Protein AF-A0A965SL54-F1 (afdb_monomer_lite)

Foldseek 3Di:
DQVVVVDPVSVVVCVVVVVVLVVCCVPFQQDPCNVVVLVVLVVQLVVCVVVVNPVSNVVSVVVNVVVSVVSSVVRVD

Sequence (77 aa):
MAEAAGNKILADTQRPLHERSGIIWHLKIMPENGLEITQREHEAIFKAVIKRDAIGAKRAMETHLLSLHKRIIQATK

Structure (mmCIF, N/CA/C/O backbone):
data_AF-A0A965SL54-F1
#
_entry.id   AF-A0A965SL54-F1
#
loop_
_atom_site.group_PDB
_atom_site.id
_atom_site.type_symbol
_atom_site.label_atom_id
_atom_site.label_alt_id
_atom_site.label_comp_id
_atom_site.label_asym_id
_atom_site.label_entity_id
_atom_site.label_seq_id
_atom_site.pdbx_PDB_ins_code
_atom_site.Cartn_x
_atom_site.Cartn_y
_atom_site.Cartn_z
_atom_site.occupancy
_atom_site.B_iso_or_equiv
_atom_site.auth_seq_id
_atom_site.auth_comp_id
_atom_site.auth_asym_id
_atom_site.auth_atom_id
_atom_site.pdbx_PDB_model_num
ATOM 1 N N . MET A 1 1 ? -9.713 -0.494 -1.564 1.00 75.88 1 MET A N 1
ATOM 2 C CA . MET A 1 1 ? -9.656 -0.013 -0.159 1.00 75.88 1 MET A CA 1
ATOM 3 C C . MET A 1 1 ? -10.309 1.354 0.020 1.00 75.88 1 MET A C 1
ATOM 5 O O . MET A 1 1 ? -11.051 1.500 0.977 1.00 75.88 1 MET A O 1
ATOM 9 N N . ALA A 1 2 ? -10.087 2.332 -0.868 1.00 85.94 2 ALA A N 1
ATOM 10 C CA . ALA A 1 2 ? -10.671 3.669 -0.705 1.00 85.94 2 ALA A CA 1
ATOM 11 C C . ALA A 1 2 ? -12.216 3.675 -0.696 1.00 85.94 2 ALA A C 1
ATOM 13 O O . ALA A 1 2 ? -12.814 4.355 0.128 1.00 85.94 2 ALA A O 1
ATOM 14 N N . GLU A 1 3 ? -12.867 2.846 -1.521 1.00 89.81 3 GLU A N 1
ATOM 15 C CA . GLU A 1 3 ? -14.331 2.669 -1.485 1.00 89.81 3 GLU A CA 1
ATOM 16 C C . GLU A 1 3 ? -14.822 2.071 -0.159 1.00 89.81 3 GLU A C 1
ATOM 18 O O . GLU A 1 3 ? -15.795 2.541 0.423 1.00 89.81 3 GLU A O 1
ATOM 23 N N . ALA A 1 4 ? -14.089 1.089 0.375 1.00 88.62 4 ALA A N 1
ATOM 24 C CA . ALA A 1 4 ? -14.404 0.450 1.651 1.00 88.62 4 ALA A CA 1
ATOM 25 C C . ALA A 1 4 ? -14.257 1.397 2.858 1.00 88.62 4 ALA A C 1
ATOM 27 O O . ALA A 1 4 ? -14.788 1.108 3.925 1.00 88.62 4 ALA A O 1
ATOM 28 N N . ALA A 1 5 ? -13.566 2.532 2.702 1.00 87.56 5 ALA A N 1
ATOM 29 C CA . ALA A 1 5 ? -13.456 3.549 3.744 1.00 87.56 5 ALA A CA 1
ATOM 30 C C . ALA A 1 5 ? -14.747 4.371 3.927 1.00 87.56 5 ALA A C 1
ATOM 32 O O . ALA A 1 5 ? -14.806 5.202 4.830 1.00 87.56 5 ALA A O 1
ATOM 33 N N . GLY A 1 6 ? -15.758 4.198 3.063 1.00 92.06 6 GLY A N 1
ATOM 34 C CA . GLY A 1 6 ? -17.030 4.926 3.145 1.00 92.06 6 GLY A CA 1
ATOM 35 C C . GLY A 1 6 ? -16.913 6.433 2.883 1.00 92.06 6 GLY A C 1
ATOM 36 O O . GLY A 1 6 ? -17.868 7.172 3.097 1.00 92.06 6 GLY A O 1
ATOM 37 N N . ASN A 1 7 ? -15.753 6.905 2.416 1.00 94.25 7 ASN A N 1
ATOM 38 C CA . ASN A 1 7 ? -15.490 8.311 2.136 1.00 94.25 7 ASN A CA 1
ATOM 39 C C . ASN A 1 7 ? -15.313 8.521 0.628 1.00 94.25 7 ASN A C 1
ATOM 41 O O . ASN A 1 7 ? -14.261 8.230 0.054 1.00 94.25 7 ASN A O 1
ATOM 45 N N . LYS A 1 8 ? -16.355 9.068 -0.004 1.00 94.25 8 LYS A N 1
ATOM 46 C CA . LYS A 1 8 ? -16.390 9.317 -1.448 1.00 94.25 8 LYS A CA 1
ATOM 47 C C . LYS A 1 8 ? -15.281 10.259 -1.923 1.00 94.25 8 LYS A C 1
ATOM 49 O O . LYS A 1 8 ? -14.715 10.019 -2.983 1.00 94.25 8 LYS A O 1
ATOM 54 N N . ILE A 1 9 ? -14.928 11.275 -1.132 1.00 95.38 9 ILE A N 1
ATOM 55 C CA . ILE A 1 9 ? -13.860 12.224 -1.482 1.00 95.38 9 ILE A CA 1
ATOM 56 C C . ILE A 1 9 ? -12.522 11.487 -1.577 1.00 95.38 9 ILE A C 1
ATOM 58 O O . ILE A 1 9 ? -11.795 11.659 -2.554 1.00 95.38 9 ILE A O 1
ATOM 62 N N . LEU A 1 10 ? -12.212 10.620 -0.607 1.00 91.31 10 LEU A N 1
ATOM 63 C CA . LEU A 1 10 ? -10.984 9.820 -0.639 1.00 91.31 10 LEU A CA 1
ATOM 64 C C . LEU A 1 10 ? -10.963 8.854 -1.828 1.00 91.31 10 LEU A C 1
ATOM 66 O O . LEU A 1 10 ? -9.936 8.735 -2.495 1.00 91.31 10 LEU A O 1
ATOM 70 N N . ALA A 1 11 ? -12.086 8.194 -2.115 1.00 94.00 11 ALA A N 1
ATOM 71 C CA . ALA A 1 11 ? -12.198 7.281 -3.250 1.00 94.00 11 ALA A CA 1
ATOM 72 C C . ALA A 1 11 ? -11.998 7.993 -4.594 1.00 94.00 11 ALA A C 1
ATOM 74 O O . ALA A 1 11 ? -11.200 7.543 -5.415 1.00 94.00 11 ALA A O 1
ATOM 75 N N . ASP A 1 12 ? -12.667 9.127 -4.801 1.00 95.44 12 ASP A N 1
ATOM 76 C CA . ASP A 1 12 ? -12.561 9.887 -6.048 1.00 95.44 12 ASP A CA 1
ATOM 77 C C . ASP A 1 12 ? -11.174 10.526 -6.213 1.00 95.44 12 ASP A C 1
ATOM 79 O O . ASP A 1 12 ? -10.652 10.568 -7.324 1.00 95.44 12 ASP A O 1
ATOM 83 N N . THR A 1 13 ? -10.533 10.942 -5.117 1.00 93.44 13 THR A N 1
ATOM 84 C CA . THR A 1 13 ? -9.158 11.475 -5.152 1.00 93.44 13 THR A CA 1
ATOM 85 C C . THR A 1 13 ? -8.136 10.387 -5.496 1.00 93.44 13 THR A C 1
ATOM 87 O O . THR A 1 13 ? -7.189 10.627 -6.244 1.00 93.44 13 THR A O 1
ATOM 90 N N . GLN A 1 14 ? -8.306 9.174 -4.961 1.00 92.81 14 GLN A N 1
ATOM 91 C CA . GLN A 1 14 ? -7.347 8.080 -5.138 1.00 92.81 14 GLN A CA 1
ATOM 92 C C . GLN A 1 14 ? -7.460 7.388 -6.504 1.00 92.81 14 GLN A C 1
ATOM 94 O O . GLN A 1 14 ? -6.447 6.908 -7.019 1.00 92.81 14 GLN A O 1
ATOM 99 N N . ARG A 1 15 ? -8.656 7.356 -7.106 1.00 93.12 15 ARG A N 1
ATOM 100 C CA . ARG A 1 15 ? -8.935 6.657 -8.371 1.00 93.12 15 ARG A CA 1
ATOM 101 C C . ARG A 1 15 ? -7.981 7.024 -9.523 1.00 93.12 15 ARG A C 1
ATOM 103 O O . ARG A 1 15 ? -7.299 6.117 -10.002 1.00 93.12 15 ARG A O 1
ATOM 110 N N . PRO A 1 16 ? -7.829 8.301 -9.928 1.00 93.44 16 PRO A N 1
ATOM 111 C CA . PRO A 1 16 ? -6.964 8.642 -11.062 1.00 93.44 16 PRO A CA 1
ATOM 112 C C . PRO A 1 16 ? -5.481 8.349 -10.789 1.00 93.44 16 PRO A C 1
ATOM 114 O O . PRO A 1 16 ? -4.734 7.987 -11.699 1.00 93.44 16 PRO A O 1
ATOM 117 N N . LEU A 1 17 ? -5.039 8.473 -9.530 1.00 88.75 17 LEU A N 1
ATOM 118 C CA . LEU A 1 17 ? -3.671 8.130 -9.137 1.00 88.75 17 LEU A CA 1
ATOM 119 C C . LEU A 1 17 ? -3.424 6.629 -9.300 1.00 88.75 17 LEU A C 1
ATOM 121 O O . LEU A 1 17 ? -2.417 6.230 -9.879 1.00 88.75 17 LEU A O 1
ATOM 125 N N . HIS A 1 18 ? -4.365 5.804 -8.843 1.00 87.94 18 HIS A N 1
ATOM 126 C CA . HIS A 1 18 ? -4.273 4.352 -8.939 1.00 87.94 18 HIS A CA 1
ATOM 127 C C . HIS A 1 18 ? -4.274 3.855 -10.384 1.00 87.94 18 HIS A C 1
ATOM 129 O O . HIS A 1 18 ? -3.440 3.028 -10.744 1.00 87.94 18 HIS A O 1
ATOM 135 N N . GLU A 1 19 ? -5.167 4.380 -11.221 1.00 90.00 19 GLU A N 1
ATOM 136 C CA . GLU A 1 19 ? -5.244 4.029 -12.644 1.00 90.00 19 GLU A CA 1
ATOM 137 C C . GLU A 1 19 ? -3.926 4.344 -13.363 1.00 90.00 19 GLU A C 1
ATOM 139 O O . GLU A 1 19 ? -3.359 3.486 -14.045 1.00 90.00 19 GLU A O 1
ATOM 144 N N . ARG A 1 20 ? -3.369 5.540 -13.137 1.00 86.62 20 ARG A N 1
ATOM 145 C CA . ARG A 1 20 ? -2.083 5.933 -13.725 1.00 86.62 20 ARG A CA 1
ATOM 146 C C . ARG A 1 20 ? -0.924 5.084 -13.202 1.00 86.62 20 ARG A C 1
ATOM 148 O O . ARG A 1 20 ? -0.069 4.669 -13.990 1.00 86.62 20 ARG A O 1
ATOM 155 N N . SER A 1 21 ? -0.893 4.807 -11.899 1.00 83.50 21 SER A N 1
ATOM 156 C CA . SER A 1 21 ? 0.101 3.915 -11.296 1.00 83.50 21 SER A CA 1
ATOM 157 C C . SER A 1 21 ? 0.014 2.500 -11.870 1.00 83.50 21 SER A C 1
ATOM 159 O O . SER A 1 21 ? 1.057 1.913 -12.138 1.00 83.50 21 SER A O 1
ATOM 161 N N . GLY A 1 22 ? -1.189 1.980 -12.133 1.00 84.56 22 GLY A N 1
ATOM 162 C CA . GLY A 1 22 ? -1.403 0.657 -12.726 1.00 84.56 22 GLY A CA 1
ATOM 163 C C . GLY A 1 22 ? -0.845 0.520 -14.146 1.00 84.56 22 GLY A C 1
ATOM 164 O O . GLY A 1 22 ? -0.296 -0.526 -14.490 1.00 84.56 22 GLY A O 1
ATOM 165 N N . ILE A 1 23 ? -0.909 1.578 -14.957 1.00 82.94 23 ILE A N 1
ATOM 166 C CA . ILE A 1 23 ? -0.312 1.590 -16.304 1.00 82.94 23 ILE A CA 1
ATOM 167 C C . ILE A 1 23 ? 1.217 1.565 -16.218 1.00 82.94 23 ILE A C 1
ATOM 169 O O . ILE A 1 23 ? 1.868 0.753 -16.877 1.00 82.94 23 ILE A O 1
ATOM 173 N N . ILE A 1 24 ? 1.798 2.438 -15.385 1.00 81.12 24 ILE A N 1
ATOM 174 C CA . ILE A 1 24 ? 3.254 2.484 -15.173 1.00 81.12 24 ILE A CA 1
ATOM 175 C C . ILE A 1 24 ? 3.744 1.130 -14.657 1.00 81.12 24 ILE A C 1
ATOM 177 O O . ILE A 1 24 ? 4.748 0.617 -15.154 1.00 81.12 24 ILE A O 1
ATOM 181 N N . TRP A 1 25 ? 3.000 0.546 -13.714 1.00 78.25 25 TRP A N 1
ATOM 182 C CA . TRP A 1 25 ? 3.249 -0.772 -13.150 1.00 78.25 25 TRP A CA 1
ATOM 183 C C . TRP A 1 25 ? 3.458 -1.830 -14.228 1.00 78.25 25 TRP A C 1
ATOM 185 O O . TRP A 1 25 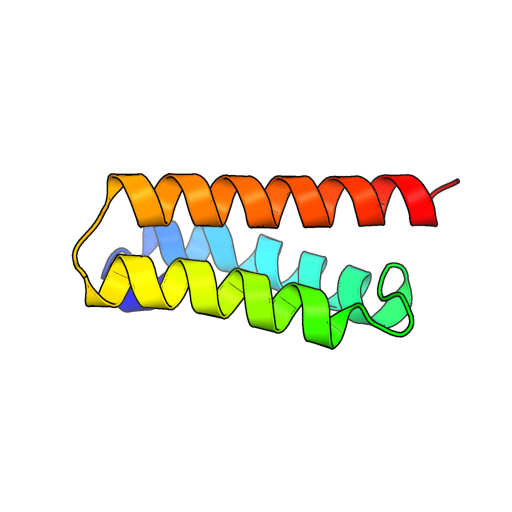? 4.528 -2.429 -14.294 1.00 78.25 25 TRP A O 1
ATOM 195 N N . HIS A 1 26 ? 2.454 -2.032 -15.083 1.00 76.00 26 HIS A N 1
ATOM 196 C CA . HIS A 1 26 ? 2.456 -3.118 -16.063 1.00 76.00 26 HIS A CA 1
ATOM 197 C C . HIS A 1 26 ? 3.490 -2.932 -17.173 1.00 76.00 26 HIS A C 1
ATOM 199 O O . HIS A 1 26 ? 3.987 -3.919 -17.703 1.00 76.00 26 HIS A O 1
ATOM 205 N N . LEU A 1 27 ? 3.802 -1.687 -17.542 1.00 78.38 27 LEU A N 1
ATOM 206 C CA . LEU A 1 27 ? 4.585 -1.413 -18.748 1.00 78.38 27 LEU A CA 1
ATOM 207 C C . LEU A 1 27 ? 6.056 -1.085 -18.490 1.00 78.38 27 LEU A C 1
ATOM 209 O O . LEU A 1 27 ? 6.849 -1.180 -19.422 1.00 78.38 27 LEU A O 1
ATOM 213 N N . LYS A 1 28 ? 6.424 -0.630 -17.285 1.00 72.56 28 LYS A N 1
ATOM 214 C CA . LYS A 1 28 ? 7.752 -0.026 -17.068 1.00 72.56 28 LYS A CA 1
ATOM 215 C C . LYS A 1 28 ? 8.517 -0.512 -15.846 1.00 72.56 28 LYS A C 1
ATOM 217 O O . LYS A 1 28 ? 9.737 -0.527 -15.895 1.00 72.56 28 LYS A O 1
ATOM 222 N N . ILE A 1 29 ? 7.844 -0.848 -14.747 1.00 72.69 29 ILE A N 1
ATOM 223 C CA . ILE A 1 29 ? 8.509 -0.961 -13.432 1.00 72.69 29 ILE A CA 1
ATOM 224 C C . ILE A 1 29 ? 8.331 -2.325 -12.758 1.00 72.69 29 ILE A C 1
ATOM 226 O O . ILE A 1 29 ? 8.663 -2.453 -11.580 1.00 72.69 29 ILE A O 1
ATOM 230 N N . MET A 1 30 ? 7.759 -3.314 -13.448 1.00 79.19 30 MET A N 1
ATOM 231 C CA . MET A 1 30 ? 7.547 -4.654 -12.903 1.00 79.19 30 MET A CA 1
ATOM 232 C C . MET A 1 30 ? 8.802 -5.511 -13.128 1.00 79.19 30 MET A C 1
ATOM 234 O O . MET A 1 30 ? 9.015 -5.971 -14.249 1.00 79.19 30 MET A O 1
ATOM 238 N N . PRO A 1 31 ? 9.648 -5.735 -12.101 1.00 76.31 31 PRO A N 1
ATOM 239 C CA . PRO A 1 31 ? 10.705 -6.734 -12.200 1.00 76.31 31 PRO A CA 1
ATOM 240 C C . PRO A 1 31 ? 10.089 -8.136 -12.274 1.00 76.31 31 PRO A C 1
ATOM 242 O O . PRO A 1 31 ? 8.905 -8.315 -11.982 1.00 76.31 31 PRO A O 1
ATOM 245 N N . GLU A 1 32 ? 10.900 -9.140 -12.596 1.00 83.38 32 GLU A N 1
ATOM 246 C CA . GLU A 1 32 ? 10.464 -10.540 -12.713 1.00 83.38 32 GLU A CA 1
ATOM 247 C C . GLU A 1 32 ? 9.702 -11.036 -11.465 1.00 83.38 32 GLU A C 1
ATOM 249 O O . GLU A 1 32 ? 8.685 -11.714 -11.579 1.00 83.38 32 GLU A O 1
ATOM 254 N N . ASN A 1 33 ? 10.107 -10.594 -10.269 1.00 86.69 33 ASN A N 1
ATOM 255 C CA . ASN A 1 33 ? 9.440 -10.894 -8.995 1.00 86.69 33 ASN A CA 1
ATOM 256 C C . ASN A 1 33 ? 8.495 -9.779 -8.487 1.00 86.69 33 ASN A C 1
ATOM 258 O O . ASN A 1 33 ? 8.080 -9.779 -7.325 1.00 86.69 33 ASN A O 1
ATOM 262 N N . GLY A 1 34 ? 8.149 -8.803 -9.329 1.00 85.94 34 GLY A N 1
ATOM 263 C CA . GLY A 1 34 ? 7.394 -7.610 -8.938 1.00 85.94 34 GLY A CA 1
ATOM 264 C C . GLY A 1 34 ? 5.998 -7.923 -8.404 1.00 85.94 34 GLY A C 1
ATOM 265 O O . GLY A 1 34 ? 5.568 -7.322 -7.419 1.00 85.94 34 GLY A O 1
ATOM 266 N N . LEU A 1 35 ? 5.309 -8.897 -9.003 1.00 87.94 35 LEU A N 1
ATOM 267 C CA . LEU A 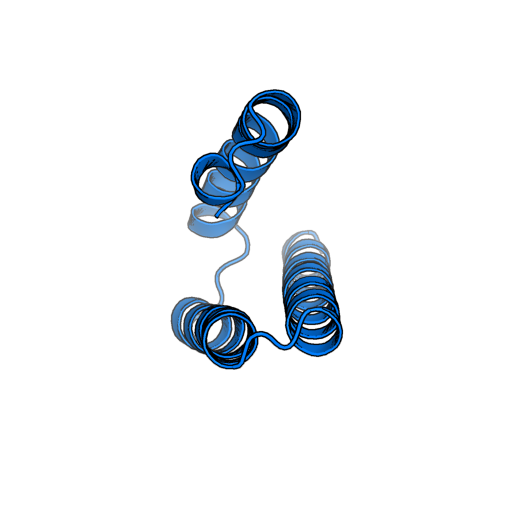1 35 ? 3.994 -9.351 -8.537 1.00 87.94 35 LEU A CA 1
ATOM 268 C C . LEU A 1 35 ? 4.069 -9.966 -7.136 1.00 87.94 35 LEU A C 1
ATOM 270 O O . LEU A 1 35 ? 3.259 -9.628 -6.276 1.00 87.94 35 LEU A O 1
ATOM 274 N N . GLU A 1 36 ? 5.074 -10.805 -6.878 1.00 92.44 36 GLU A N 1
ATOM 275 C CA . GLU A 1 36 ? 5.265 -11.459 -5.581 1.00 92.44 36 GLU A CA 1
ATOM 276 C C . GLU A 1 36 ? 5.550 -10.439 -4.470 1.00 92.44 36 GLU A C 1
ATOM 278 O O . GLU A 1 36 ? 4.946 -10.496 -3.396 1.00 92.44 36 GLU A O 1
ATOM 283 N N . ILE A 1 37 ? 6.427 -9.466 -4.735 1.00 92.25 37 ILE A N 1
ATOM 284 C CA . ILE A 1 37 ? 6.737 -8.383 -3.788 1.00 92.25 37 ILE A CA 1
ATOM 285 C C . ILE A 1 37 ? 5.463 -7.614 -3.422 1.00 92.25 37 ILE A C 1
ATOM 287 O O . ILE A 1 37 ? 5.182 -7.375 -2.249 1.00 92.25 37 ILE A O 1
ATOM 291 N N . THR A 1 38 ? 4.662 -7.275 -4.424 1.00 91.81 38 THR A N 1
ATOM 292 C CA . THR A 1 38 ? 3.434 -6.479 -4.258 1.00 91.81 38 THR A CA 1
ATOM 293 C C . THR A 1 38 ? 2.369 -7.232 -3.505 1.00 91.81 38 THR A C 1
ATOM 295 O O . THR A 1 38 ? 1.707 -6.670 -2.636 1.00 91.81 38 THR A O 1
ATOM 298 N N . GLN A 1 39 ? 2.231 -8.520 -3.802 1.00 94.75 39 GLN A N 1
ATOM 299 C CA . GLN A 1 39 ? 1.315 -9.389 -3.092 1.00 94.75 39 GLN A CA 1
ATOM 300 C C . GLN A 1 39 ? 1.681 -9.456 -1.604 1.00 94.75 39 GLN A C 1
ATOM 302 O O . GLN A 1 39 ? 0.815 -9.255 -0.754 1.00 94.75 39 GLN A O 1
ATOM 307 N N . ARG A 1 40 ? 2.968 -9.624 -1.269 1.00 97.19 40 ARG A N 1
ATOM 308 C CA . ARG A 1 40 ? 3.439 -9.594 0.129 1.00 97.19 40 ARG A CA 1
ATOM 309 C C . ARG A 1 40 ? 3.154 -8.256 0.815 1.00 97.19 40 ARG A C 1
ATOM 311 O O . ARG A 1 40 ? 2.732 -8.236 1.972 1.00 97.19 40 ARG A O 1
ATOM 318 N N . GLU A 1 41 ? 3.361 -7.144 0.114 1.00 96.69 41 GLU A N 1
ATOM 319 C CA . GLU A 1 41 ? 3.063 -5.796 0.616 1.00 96.69 41 GLU A CA 1
ATOM 320 C C . GLU A 1 41 ? 1.556 -5.608 0.881 1.00 96.69 41 GLU A C 1
ATOM 322 O O . GLU A 1 41 ? 1.167 -5.153 1.960 1.00 96.69 41 GLU A O 1
ATOM 327 N N . HIS A 1 42 ? 0.693 -6.028 -0.047 1.00 96.62 42 HIS A N 1
ATOM 328 C CA . HIS A 1 42 ? -0.763 -5.994 0.117 1.00 96.62 42 HIS A CA 1
ATOM 329 C C . HIS A 1 42 ? -1.248 -6.893 1.258 1.00 96.62 42 HIS A C 1
ATOM 331 O O . HIS A 1 42 ? -2.109 -6.484 2.041 1.00 96.62 42 HIS A O 1
ATOM 337 N N . GLU A 1 43 ? -0.679 -8.087 1.408 1.00 98.25 43 GLU A N 1
ATOM 338 C CA . GLU A 1 43 ? -0.986 -8.980 2.524 1.00 98.25 43 GLU A CA 1
ATOM 339 C C . GLU A 1 43 ? -0.599 -8.378 3.873 1.00 98.25 43 GLU A C 1
ATOM 341 O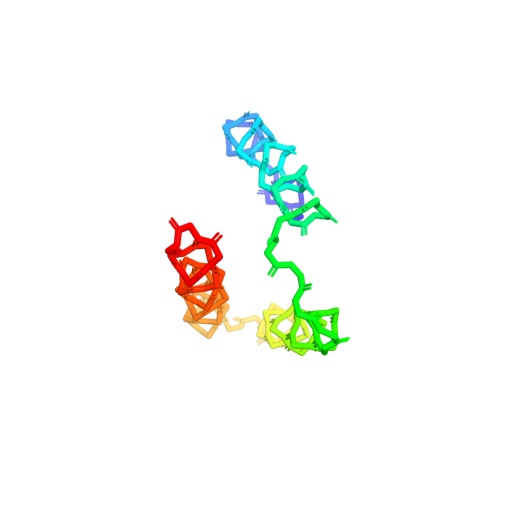 O . GLU A 1 43 ? -1.324 -8.568 4.850 1.00 98.25 43 GLU A O 1
ATOM 346 N N . ALA A 1 44 ? 0.514 -7.645 3.955 1.00 98.44 44 ALA A N 1
ATOM 347 C CA . ALA A 1 44 ? 0.909 -6.955 5.181 1.00 98.44 44 ALA A CA 1
ATOM 348 C C . ALA A 1 44 ? -0.118 -5.881 5.576 1.00 98.44 44 ALA A C 1
ATOM 350 O O . ALA A 1 44 ? -0.535 -5.827 6.737 1.00 98.44 44 ALA A O 1
ATOM 351 N N . ILE A 1 45 ? -0.586 -5.087 4.605 1.00 97.81 45 ILE A N 1
ATOM 352 C CA . ILE A 1 45 ? -1.652 -4.097 4.815 1.00 97.81 45 ILE A CA 1
ATOM 353 C C . ILE A 1 45 ? -2.935 -4.801 5.272 1.00 97.81 45 ILE A C 1
ATOM 355 O O . ILE A 1 45 ? -3.517 -4.435 6.294 1.00 97.81 45 ILE A O 1
ATOM 359 N N . PHE A 1 46 ? -3.356 -5.845 4.555 1.00 97.19 46 PHE A N 1
ATOM 360 C CA . PHE A 1 46 ? -4.579 -6.583 4.860 1.00 97.19 46 PHE A CA 1
ATOM 361 C C . PHE A 1 46 ? -4.541 -7.228 6.252 1.00 97.19 46 PHE A C 1
ATOM 363 O O . PHE A 1 46 ? -5.500 -7.107 7.014 1.00 97.19 46 PHE A O 1
ATOM 370 N N . LYS A 1 47 ? -3.413 -7.840 6.635 1.00 98.38 47 LYS A N 1
ATOM 371 C CA . LYS A 1 47 ? -3.212 -8.416 7.975 1.00 98.38 47 LYS A CA 1
ATOM 372 C C . LYS A 1 47 ? -3.366 -7.364 9.074 1.00 98.38 47 LYS A C 1
ATOM 374 O O . LYS A 1 47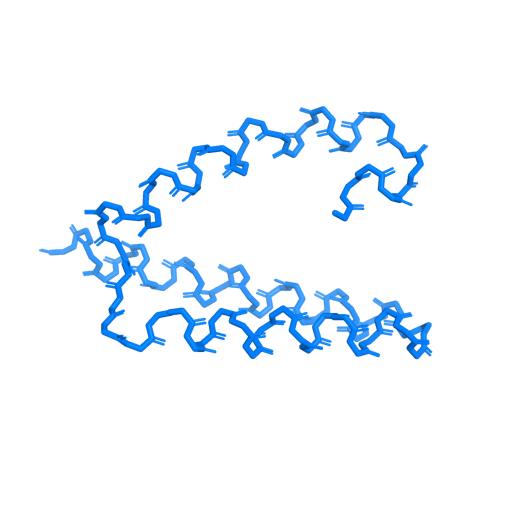 ? -3.984 -7.661 10.096 1.00 98.38 47 LYS A O 1
ATOM 379 N N . ALA A 1 48 ? -2.839 -6.155 8.882 1.00 98.25 48 ALA A N 1
ATOM 380 C CA . ALA A 1 48 ? -3.001 -5.072 9.852 1.00 98.25 48 ALA A CA 1
ATOM 381 C C . ALA A 1 48 ? -4.462 -4.599 9.947 1.00 98.25 48 ALA A C 1
ATOM 383 O O . ALA A 1 48 ? -4.980 -4.426 11.051 1.00 98.25 48 ALA A O 1
ATOM 384 N N . VAL A 1 49 ? -5.158 -4.485 8.810 1.00 96.31 49 VAL A N 1
ATOM 385 C CA . VAL A 1 49 ? -6.589 -4.135 8.764 1.00 96.31 49 VAL A CA 1
ATOM 386 C C . VAL A 1 49 ? -7.444 -5.171 9.502 1.00 96.31 49 VAL A C 1
ATOM 388 O O . VAL A 1 49 ? -8.249 -4.793 10.351 1.00 96.31 49 VAL A O 1
ATOM 391 N N . ILE A 1 50 ? -7.241 -6.469 9.250 1.00 97.75 50 ILE A N 1
ATOM 392 C CA . ILE A 1 50 ? -7.976 -7.554 9.929 1.00 97.75 50 ILE A CA 1
ATOM 393 C C . ILE A 1 50 ? -7.745 -7.523 11.445 1.00 97.75 50 ILE A C 1
ATOM 395 O O . ILE A 1 50 ? -8.675 -7.731 12.222 1.00 97.75 50 ILE A O 1
ATOM 399 N N . LYS A 1 51 ? -6.522 -7.201 11.878 1.00 98.19 51 LYS A N 1
ATOM 400 C CA . LYS A 1 51 ? -6.171 -7.040 13.298 1.00 98.19 51 LYS A CA 1
ATOM 401 C C . LYS A 1 51 ? -6.681 -5.736 13.920 1.00 98.19 51 LYS A C 1
ATOM 403 O O . LYS A 1 51 ? -6.450 -5.518 15.105 1.00 98.19 51 LYS A O 1
ATOM 408 N N . ARG A 1 52 ? -7.359 -4.874 13.150 1.00 97.00 52 ARG A N 1
ATOM 409 C CA . ARG A 1 52 ? -7.776 -3.519 13.554 1.00 97.00 52 ARG A CA 1
ATOM 410 C C . ARG A 1 52 ? -6.607 -2.643 14.025 1.00 97.00 52 ARG A C 1
ATOM 412 O O . ARG A 1 52 ? -6.792 -1.723 14.817 1.00 97.00 52 ARG A O 1
ATOM 419 N N . ASP A 1 53 ? -5.407 -2.907 13.517 1.00 98.25 53 ASP A N 1
ATOM 420 C CA . ASP A 1 53 ? -4.202 -2.140 13.822 1.00 98.25 53 ASP A CA 1
ATOM 421 C C . ASP A 1 53 ? -4.055 -0.983 12.827 1.00 98.25 53 ASP A C 1
ATOM 423 O O . ASP A 1 53 ? -3.450 -1.113 11.759 1.00 98.25 53 ASP A O 1
ATOM 427 N N . ALA A 1 54 ? -4.634 0.168 13.174 1.00 96.44 54 ALA A N 1
ATOM 428 C CA . ALA A 1 54 ? -4.598 1.357 12.326 1.00 96.44 54 ALA A CA 1
ATOM 429 C C . ALA A 1 54 ? -3.168 1.885 12.101 1.00 96.44 54 ALA A C 1
ATOM 431 O O . ALA A 1 54 ? -2.832 2.315 10.994 1.00 96.44 54 ALA A O 1
ATOM 432 N N . ILE A 1 55 ? -2.308 1.828 13.125 1.00 98.25 55 ILE A N 1
ATOM 433 C CA . ILE A 1 55 ? -0.917 2.295 13.027 1.00 98.25 55 ILE A CA 1
ATOM 434 C C . ILE A 1 55 ? -0.116 1.342 12.135 1.00 98.25 55 ILE A C 1
ATOM 436 O O . ILE A 1 55 ? 0.627 1.796 11.261 1.00 98.25 55 ILE A O 1
ATOM 440 N N . GLY A 1 56 ? -0.291 0.033 12.314 1.00 98.31 56 GLY A N 1
ATOM 441 C CA . GLY A 1 56 ? 0.319 -0.990 11.471 1.00 98.31 56 GLY A CA 1
ATOM 442 C C . GLY A 1 56 ? -0.125 -0.885 10.017 1.00 98.31 56 GLY A C 1
ATOM 443 O O . GLY A 1 56 ? 0.721 -0.923 9.124 1.00 98.31 56 GLY A O 1
ATOM 444 N N . ALA A 1 57 ? -1.417 -0.662 9.763 1.00 97.69 57 ALA A N 1
ATOM 445 C CA . ALA A 1 57 ? -1.942 -0.496 8.409 1.00 97.69 57 ALA A CA 1
ATOM 446 C C . ALA A 1 57 ? -1.339 0.738 7.719 1.00 97.69 57 ALA A C 1
ATOM 448 O O . ALA A 1 57 ? -0.900 0.645 6.571 1.00 97.69 57 ALA A O 1
ATOM 449 N N . LYS A 1 58 ? -1.233 1.867 8.437 1.00 97.31 58 LYS A N 1
ATOM 450 C CA . LYS A 1 58 ? -0.560 3.078 7.942 1.00 97.31 58 LYS A CA 1
ATOM 451 C C . LYS A 1 58 ? 0.905 2.804 7.594 1.00 97.31 58 LYS A C 1
ATOM 453 O O . LYS A 1 58 ? 1.323 3.104 6.480 1.00 97.31 58 LYS A O 1
ATOM 458 N N . ARG A 1 59 ? 1.670 2.197 8.507 1.00 98.50 59 ARG A N 1
ATOM 459 C CA . ARG A 1 59 ? 3.097 1.884 8.289 1.00 98.50 59 ARG A CA 1
ATOM 460 C C . ARG A 1 59 ? 3.313 0.919 7.121 1.00 98.50 59 ARG A C 1
ATOM 462 O O . ARG A 1 59 ? 4.244 1.100 6.336 1.00 98.50 59 ARG A O 1
ATOM 469 N N . ALA A 1 60 ? 2.457 -0.094 6.985 1.00 98.38 60 ALA A N 1
ATOM 470 C CA . ALA A 1 60 ? 2.513 -1.040 5.873 1.00 98.38 60 ALA A CA 1
ATOM 471 C C . ALA A 1 60 ? 2.227 -0.345 4.532 1.00 98.38 60 ALA A C 1
ATOM 473 O O . ALA A 1 60 ? 2.955 -0.562 3.564 1.00 98.38 60 ALA A O 1
ATOM 474 N N . MET A 1 61 ? 1.233 0.550 4.492 1.00 96.50 61 MET A N 1
ATOM 475 C CA . MET A 1 61 ? 0.930 1.353 3.304 1.00 96.50 61 MET A CA 1
ATOM 476 C C . MET A 1 61 ? 2.090 2.288 2.932 1.00 96.50 61 MET A C 1
ATOM 478 O O . MET A 1 61 ? 2.480 2.350 1.770 1.00 96.50 61 MET A O 1
ATOM 482 N N . GLU A 1 62 ? 2.694 2.972 3.907 1.00 97.69 62 GLU A N 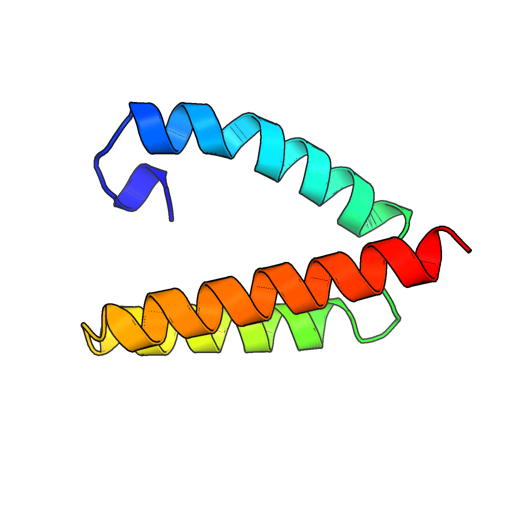1
ATOM 483 C CA . GLU A 1 62 ? 3.879 3.813 3.678 1.00 97.69 62 GLU A CA 1
ATOM 484 C C . GLU A 1 62 ? 5.042 3.002 3.098 1.00 97.69 62 GLU A C 1
ATOM 486 O O . GLU A 1 62 ? 5.686 3.428 2.138 1.00 97.69 62 GLU A O 1
ATOM 491 N N . THR A 1 63 ? 5.272 1.802 3.633 1.00 97.94 63 THR A N 1
ATOM 492 C CA . THR A 1 63 ? 6.311 0.889 3.140 1.00 97.94 63 THR A CA 1
ATOM 493 C C . THR A 1 63 ? 6.049 0.480 1.690 1.00 97.94 63 THR A C 1
ATOM 495 O O . THR A 1 63 ? 6.960 0.562 0.865 1.00 97.94 63 THR A O 1
ATOM 498 N N . HIS A 1 64 ? 4.810 0.110 1.355 1.00 95.06 64 HIS A N 1
ATOM 499 C CA . HIS A 1 64 ? 4.393 -0.222 -0.010 1.00 95.06 64 HIS A CA 1
ATOM 500 C C . HIS A 1 64 ? 4.626 0.944 -0.989 1.00 95.06 64 HIS A C 1
ATOM 502 O O . HIS A 1 64 ? 5.244 0.761 -2.041 1.00 95.06 64 HIS A O 1
ATOM 508 N N . LEU A 1 65 ? 4.221 2.165 -0.621 1.00 92.69 65 LEU A N 1
ATOM 509 C CA . LEU A 1 65 ? 4.407 3.355 -1.461 1.00 92.69 65 LEU A CA 1
ATOM 510 C C . LEU A 1 65 ? 5.890 3.692 -1.677 1.00 92.69 65 LEU A C 1
ATOM 512 O O . LEU A 1 65 ? 6.295 3.995 -2.800 1.00 92.69 65 LEU A O 1
ATOM 516 N N . LEU A 1 66 ? 6.723 3.599 -0.635 1.00 95.00 66 LEU A N 1
ATOM 517 C CA . LEU A 1 66 ? 8.170 3.820 -0.748 1.00 95.00 66 LEU A CA 1
ATOM 518 C C . LEU A 1 66 ? 8.853 2.753 -1.610 1.00 95.00 66 LEU A C 1
ATOM 520 O O . LEU A 1 66 ? 9.763 3.063 -2.380 1.00 95.00 66 LEU A O 1
ATOM 524 N N . SER A 1 67 ? 8.417 1.502 -1.487 1.00 92.06 67 SER A N 1
ATOM 525 C CA . SER A 1 67 ? 8.889 0.377 -2.292 1.00 92.06 67 SER A CA 1
ATOM 526 C C . SER A 1 67 ? 8.573 0.587 -3.778 1.00 92.06 67 SER A C 1
ATOM 528 O O . SER A 1 67 ? 9.462 0.487 -4.628 1.00 92.06 67 SER A O 1
ATOM 530 N N . LEU A 1 68 ? 7.339 1.000 -4.087 1.00 89.00 68 LEU A N 1
ATOM 531 C CA . LEU A 1 68 ? 6.913 1.378 -5.435 1.00 89.00 68 LEU A CA 1
ATOM 532 C C . LEU A 1 68 ? 7.719 2.565 -5.982 1.00 89.00 68 LEU A C 1
ATOM 534 O O . LEU A 1 68 ? 8.227 2.503 -7.101 1.00 89.00 68 LEU A O 1
ATOM 538 N N . HIS A 1 69 ? 7.896 3.620 -5.188 1.00 88.81 69 HIS A N 1
ATOM 539 C CA . HIS A 1 69 ? 8.670 4.796 -5.584 1.00 88.81 69 HIS A CA 1
ATOM 540 C C . HIS A 1 69 ? 10.118 4.444 -5.961 1.00 88.81 69 HIS A C 1
ATOM 542 O O . HIS A 1 69 ? 10.618 4.905 -6.988 1.00 88.81 69 HIS A O 1
ATOM 548 N N . LYS A 1 70 ? 10.778 3.570 -5.189 1.00 89.69 70 LYS A N 1
ATOM 549 C CA . LYS A 1 70 ? 12.131 3.085 -5.508 1.00 89.69 70 LYS A CA 1
ATOM 550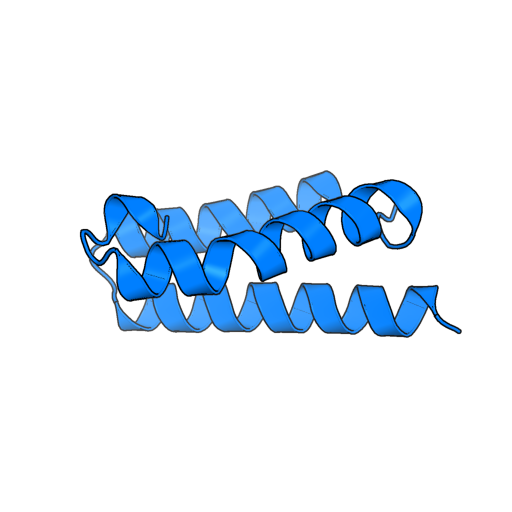 C C . LYS A 1 70 ? 12.180 2.363 -6.855 1.00 89.69 70 LYS A C 1
ATOM 552 O O . LYS A 1 70 ? 13.079 2.648 -7.644 1.00 89.69 70 LYS A O 1
ATOM 557 N N . ARG A 1 71 ? 11.210 1.484 -7.137 1.00 87.19 71 ARG A N 1
ATOM 558 C CA . ARG A 1 71 ? 11.112 0.777 -8.428 1.00 87.19 71 ARG A CA 1
ATOM 559 C C . ARG A 1 71 ? 10.895 1.741 -9.596 1.00 87.19 71 ARG A C 1
ATOM 561 O O . ARG A 1 71 ? 11.536 1.591 -10.630 1.00 87.19 71 ARG A O 1
ATOM 568 N N . ILE A 1 72 ? 10.058 2.767 -9.411 1.00 85.19 72 ILE A N 1
ATOM 569 C CA . ILE A 1 72 ? 9.840 3.823 -10.415 1.00 85.19 72 ILE A CA 1
ATOM 570 C C . ILE A 1 72 ? 11.146 4.553 -10.738 1.00 85.19 72 ILE A C 1
ATOM 572 O O . ILE A 1 72 ? 11.494 4.690 -11.910 1.00 85.19 72 ILE A O 1
ATOM 576 N N . ILE A 1 73 ? 11.887 4.992 -9.716 1.00 87.62 73 ILE A N 1
ATOM 577 C CA . ILE A 1 73 ? 13.171 5.679 -9.916 1.00 87.62 73 ILE A CA 1
ATOM 578 C C . ILE A 1 73 ? 14.167 4.770 -10.642 1.00 87.62 73 ILE A C 1
ATOM 580 O O . ILE A 1 73 ? 14.868 5.233 -11.536 1.00 87.62 73 ILE A O 1
ATOM 584 N N . GLN A 1 74 ? 14.239 3.491 -10.269 1.00 84.38 74 GLN A N 1
ATOM 585 C CA . GLN A 1 74 ? 15.171 2.538 -10.875 1.00 84.38 74 GLN A CA 1
ATOM 586 C C . GLN A 1 74 ? 14.880 2.284 -12.356 1.00 84.38 74 GLN A C 1
ATOM 588 O O . GLN A 1 74 ? 15.822 2.233 -13.131 1.00 84.38 74 GLN A O 1
ATOM 593 N N . ALA A 1 75 ? 13.612 2.178 -12.756 1.00 77.94 75 ALA A N 1
ATOM 594 C CA . ALA A 1 75 ? 13.249 1.942 -14.156 1.00 77.94 75 ALA A CA 1
ATOM 595 C C . ALA A 1 75 ? 13.305 3.195 -15.050 1.00 77.94 75 ALA A C 1
ATOM 597 O O . ALA A 1 75 ? 13.099 3.098 -16.256 1.00 77.94 75 ALA A O 1
ATOM 598 N N . THR A 1 76 ? 13.489 4.380 -14.458 1.00 72.75 76 THR A N 1
ATOM 599 C CA . THR A 1 76 ? 13.583 5.657 -15.192 1.00 72.75 76 THR A CA 1
ATOM 600 C C . THR A 1 76 ? 15.041 6.084 -15.421 1.00 72.75 76 THR A C 1
ATOM 602 O O . THR A 1 76 ? 15.282 7.097 -16.074 1.00 72.75 76 THR A O 1
ATOM 605 N N . LYS A 1 77 ? 16.007 5.338 -14.874 1.00 60.44 77 LYS A N 1
ATOM 606 C CA . LYS A 1 77 ? 17.435 5.477 -15.183 1.00 60.44 77 LYS A CA 1
ATOM 607 C C . LYS A 1 77 ? 17.791 4.645 -16.405 1.00 60.44 77 LYS A C 1
ATOM 609 O O . LYS A 1 77 ? 18.643 5.131 -17.175 1.00 60.44 77 LYS A O 1
#

pLDDT: mean 90.03, std 8.02, range [60.44, 98.5]

Radius of gyration: 13.45 Å; chains: 1; bounding box: 34×24×33 Å

Secondary structure (DSSP, 8-state):
-TGGGT-HHHHHHHHHHHHHHHHHIIIII--TTHHHHHHHHHHHHHHHHHTT-HHHHHHHHHHHHHHHHHHHHHHT-